Protein AF-I4HA03-F1 (afdb_monomer_lite)

Organism: NCBI:txid1160283

Sequence (50 aa):
MQARLGEVPLDVEQYLNKVSVLSTLQEIVKLAATAHSLAEFKQSLAKINI

Structure (mmCIF, N/CA/C/O backbone):
data_AF-I4HA03-F1
#
_entry.id   AF-I4HA03-F1
#
loop_
_atom_site.group_PDB
_atom_site.id
_atom_site.type_symbol
_atom_site.label_atom_id
_atom_site.label_alt_id
_atom_site.label_comp_id
_atom_site.label_asym_id
_atom_site.label_entity_id
_atom_site.label_seq_id
_atom_site.pdbx_PDB_ins_code
_atom_site.Cartn_x
_atom_site.Cartn_y
_atom_site.Cartn_z
_atom_site.occupancy
_atom_site.B_iso_or_equiv
_atom_site.auth_seq_id
_atom_site.auth_comp_id
_atom_site.auth_asym_id
_atom_site.auth_atom_id
_atom_site.pdbx_PDB_model_num
ATOM 1 N N . MET A 1 1 ? -11.593 -12.429 9.981 1.00 53.16 1 MET A N 1
ATOM 2 C CA . MET A 1 1 ? -12.129 -11.466 10.966 1.00 53.16 1 MET A CA 1
ATO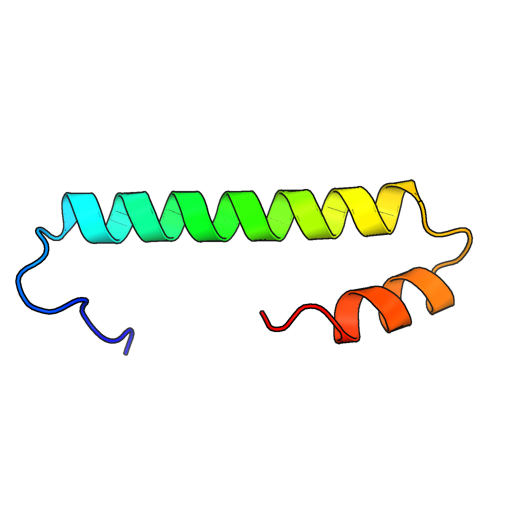M 3 C C . MET A 1 1 ? -11.043 -10.440 11.225 1.00 53.16 1 MET A C 1
ATOM 5 O O . MET A 1 1 ? -9.919 -10.849 11.477 1.00 53.16 1 MET A O 1
ATOM 9 N N . GLN A 1 2 ? -11.335 -9.151 11.073 1.00 64.06 2 GLN A N 1
ATOM 10 C CA . GLN A 1 2 ? -10.366 -8.084 11.333 1.00 64.06 2 GLN A CA 1
ATOM 11 C C . GLN A 1 2 ? -10.246 -7.914 12.856 1.00 64.06 2 GLN A C 1
ATOM 13 O O . GLN A 1 2 ? -11.270 -7.836 13.537 1.00 64.06 2 GLN A O 1
ATOM 18 N N . ALA A 1 3 ? -9.027 -7.958 13.400 1.00 74.44 3 ALA A N 1
ATOM 19 C CA . ALA A 1 3 ? -8.811 -7.790 14.835 1.00 74.44 3 ALA A CA 1
ATOM 20 C C . ALA A 1 3 ? -9.194 -6.358 15.243 1.00 74.44 3 ALA A C 1
ATOM 22 O O . ALA A 1 3 ? -8.747 -5.400 14.616 1.00 74.44 3 ALA A O 1
ATOM 23 N N . ARG A 1 4 ? -10.048 -6.226 16.264 1.00 82.38 4 ARG A N 1
ATOM 24 C CA . ARG A 1 4 ? -10.449 -4.929 16.828 1.00 82.38 4 ARG A CA 1
ATOM 25 C C . ARG A 1 4 ? -9.271 -4.295 17.556 1.00 82.38 4 ARG A C 1
ATOM 27 O O . ARG A 1 4 ? -8.540 -4.997 18.258 1.00 82.38 4 ARG A O 1
ATOM 34 N N . LEU A 1 5 ? -9.145 -2.974 17.474 1.00 78.81 5 LEU A N 1
ATOM 35 C CA . LEU A 1 5 ? -8.163 -2.208 18.252 1.00 78.81 5 LEU A CA 1
ATOM 36 C C . LEU A 1 5 ? -8.637 -1.981 19.704 1.00 78.81 5 LEU A C 1
ATOM 38 O O . LEU A 1 5 ? -8.534 -0.883 20.239 1.00 78.81 5 LEU A O 1
ATOM 42 N N . GLY A 1 6 ? -9.161 -3.023 20.357 1.00 81.06 6 GLY A N 1
ATOM 43 C CA . GLY A 1 6 ? -9.581 -2.976 21.761 1.00 81.06 6 GLY A CA 1
ATOM 44 C C . GLY A 1 6 ? -10.671 -1.935 22.050 1.00 81.06 6 GLY A C 1
ATOM 45 O O . GLY A 1 6 ? -11.762 -2.006 21.490 1.00 81.06 6 GLY A O 1
ATOM 46 N N . GLU A 1 7 ? -10.374 -1.001 22.961 1.00 85.00 7 GLU A N 1
ATOM 47 C CA . GLU A 1 7 ? -11.292 0.036 23.472 1.00 85.00 7 GLU A CA 1
ATOM 48 C C . GLU A 1 7 ? -11.535 1.201 22.498 1.00 85.00 7 GLU A C 1
ATOM 50 O O . GLU A 1 7 ? -12.251 2.148 22.827 1.00 85.00 7 GLU A O 1
ATOM 55 N N . VAL A 1 8 ? -10.950 1.164 21.298 1.00 86.94 8 VAL A N 1
ATOM 56 C CA . VAL A 1 8 ? -11.131 2.236 20.319 1.00 86.94 8 VAL A CA 1
ATOM 57 C C . VAL A 1 8 ? -12.579 2.222 19.794 1.00 86.94 8 VAL A C 1
ATOM 59 O O . VAL A 1 8 ? -13.099 1.172 19.400 1.00 86.94 8 VAL A O 1
ATOM 62 N N . PRO A 1 9 ? -13.265 3.379 19.773 1.00 91.12 9 PRO A N 1
ATOM 63 C CA . PRO A 1 9 ? -14.570 3.501 19.140 1.00 91.12 9 PRO A CA 1
ATOM 64 C C . PRO A 1 9 ? -14.536 3.058 17.672 1.00 91.12 9 PRO A C 1
ATOM 66 O O . PRO A 1 9 ? -13.578 3.315 16.942 1.00 91.12 9 PRO A O 1
ATOM 69 N N . LEU A 1 10 ? -15.593 2.381 17.221 1.00 88.25 10 LEU A N 1
ATOM 70 C CA . LEU A 1 10 ? -15.630 1.767 15.890 1.00 88.25 10 LEU A CA 1
ATOM 71 C C . LEU A 1 10 ? -15.460 2.790 14.755 1.00 88.25 10 LEU A C 1
ATOM 73 O O . LEU A 1 10 ? -14.841 2.485 13.740 1.00 88.25 10 LEU A O 1
ATOM 77 N N . ASP A 1 11 ? -16.002 3.992 14.915 1.00 91.44 11 ASP A N 1
ATOM 78 C CA . ASP A 1 11 ? -15.862 5.100 13.969 1.00 91.44 11 ASP A CA 1
ATOM 79 C C . ASP A 1 11 ? -14.402 5.557 13.837 1.00 91.44 11 ASP A C 1
ATOM 81 O O . ASP A 1 11 ? -13.922 5.793 12.724 1.00 91.44 11 ASP A O 1
ATOM 85 N N . VAL A 1 12 ? -13.670 5.587 14.950 1.00 90.31 12 VAL A N 1
ATOM 86 C CA . VAL A 1 12 ? -12.233 5.869 14.974 1.00 90.31 12 VAL A CA 1
ATOM 87 C C . VAL A 1 12 ? -11.445 4.726 14.329 1.00 90.31 12 VAL A C 1
ATOM 89 O O . VAL A 1 12 ? -10.598 4.993 13.478 1.00 90.31 12 VAL A O 1
ATOM 92 N N . GLU A 1 13 ? -11.747 3.459 14.639 1.00 88.38 13 GLU A N 1
ATOM 93 C CA . GLU A 1 13 ? -11.105 2.304 13.981 1.00 88.38 13 GLU A CA 1
ATOM 94 C C . GLU A 1 13 ? -11.319 2.327 12.459 1.00 88.38 13 GLU A C 1
ATOM 96 O O . GLU A 1 13 ? -10.385 2.125 11.681 1.00 88.38 13 GLU A O 1
ATOM 101 N N . GLN A 1 14 ? -12.540 2.629 12.013 1.00 87.94 14 GLN A N 1
ATOM 102 C CA . GLN A 1 14 ? -12.872 2.747 10.594 1.00 87.94 14 GLN A CA 1
ATOM 103 C C . GLN A 1 14 ? -12.147 3.914 9.925 1.00 87.94 14 GLN A C 1
ATOM 105 O O . GLN A 1 14 ? -11.702 3.784 8.781 1.00 87.94 14 GLN A O 1
ATOM 110 N N . TYR A 1 15 ? -12.028 5.052 10.610 1.00 90.88 15 TYR A N 1
ATOM 111 C CA . TYR A 1 15 ? -11.277 6.192 10.103 1.00 90.88 15 TYR A CA 1
ATOM 112 C C . TYR A 1 15 ? -9.787 5.864 9.969 1.00 90.88 15 TYR A C 1
ATOM 114 O O . TYR A 1 15 ? -9.209 6.085 8.907 1.00 90.88 15 TYR A O 1
ATOM 122 N N . LEU A 1 16 ? -9.179 5.259 10.993 1.00 88.00 16 LEU A N 1
ATOM 123 C CA . LEU A 1 16 ? -7.779 4.828 10.962 1.00 88.00 16 LEU A CA 1
ATOM 124 C C . LEU A 1 16 ? -7.523 3.798 9.857 1.00 88.00 16 LEU A C 1
ATOM 126 O O . LEU A 1 16 ? -6.528 3.906 9.143 1.00 88.00 16 LEU A O 1
ATOM 130 N N . ASN A 1 17 ? -8.449 2.861 9.641 1.00 85.56 17 ASN A N 1
ATOM 131 C CA . ASN A 1 17 ? -8.366 1.918 8.529 1.00 85.56 17 ASN A CA 1
ATOM 132 C C . ASN A 1 17 ? -8.395 2.635 7.166 1.00 85.56 17 ASN A C 1
ATOM 134 O O . ASN A 1 17 ? -7.602 2.315 6.285 1.00 85.56 17 ASN A O 1
ATOM 138 N N . LYS A 1 18 ? -9.256 3.648 6.988 1.00 86.44 18 LYS A N 1
ATOM 139 C CA . LYS A 1 18 ? -9.274 4.470 5.762 1.00 86.44 18 LYS A CA 1
ATOM 140 C C . LYS A 1 18 ? -7.964 5.235 5.570 1.00 86.44 18 LYS A C 1
ATOM 142 O O . LYS A 1 18 ? -7.442 5.250 4.461 1.00 86.44 18 LYS A O 1
ATOM 147 N N . VAL A 1 19 ? -7.428 5.842 6.630 1.00 88.44 19 VAL A N 1
ATOM 148 C CA . VAL A 1 19 ? -6.139 6.551 6.585 1.00 88.44 19 VAL A CA 1
ATOM 149 C C . VAL A 1 19 ? -5.011 5.599 6.188 1.00 88.44 19 VAL A C 1
ATOM 151 O O . VAL A 1 19 ? -4.239 5.932 5.295 1.00 88.44 19 VAL A O 1
ATOM 154 N N . SER A 1 20 ? -4.963 4.403 6.779 1.00 87.44 20 SER A N 1
ATOM 155 C CA . SER A 1 20 ? -3.967 3.377 6.453 1.00 87.44 20 SER A CA 1
ATOM 156 C C . SER A 1 20 ? -4.046 2.938 4.986 1.00 87.44 20 SER A C 1
ATOM 158 O O . SER A 1 20 ? -3.026 2.901 4.299 1.00 87.44 20 SER A O 1
ATOM 160 N N . VAL A 1 21 ? -5.251 2.697 4.459 1.00 89.12 21 VAL A N 1
ATOM 161 C CA . VAL A 1 21 ? -5.445 2.362 3.037 1.00 89.12 21 VAL A CA 1
ATOM 162 C C . VAL A 1 21 ? -4.976 3.500 2.126 1.00 89.12 21 VAL A C 1
ATOM 164 O O . VAL A 1 21 ? -4.306 3.251 1.123 1.00 89.12 21 VAL A O 1
ATOM 167 N N . LEU A 1 22 ? -5.295 4.752 2.468 1.00 91.88 22 LEU A N 1
ATOM 168 C CA . LEU A 1 22 ? -4.868 5.915 1.689 1.00 91.88 22 LEU A CA 1
ATOM 169 C C . LEU A 1 22 ? -3.344 6.096 1.710 1.00 91.88 22 LEU A C 1
ATOM 171 O O . LEU A 1 22 ? -2.767 6.396 0.664 1.00 91.88 22 LEU A O 1
ATOM 175 N N . SER A 1 23 ? -2.681 5.877 2.852 1.00 90.38 23 SER A N 1
ATOM 176 C CA . SER A 1 23 ? -1.217 5.955 2.935 1.00 90.38 23 SER A CA 1
ATOM 177 C C . SER A 1 23 ? -0.543 4.872 2.097 1.00 90.38 23 SER A C 1
ATOM 179 O O . SER A 1 23 ? 0.367 5.180 1.328 1.00 90.38 23 SER A O 1
ATOM 181 N N . THR A 1 24 ? -1.042 3.633 2.158 1.00 92.06 24 THR A N 1
ATOM 182 C CA . THR A 1 24 ? -0.547 2.532 1.322 1.00 92.06 24 THR A CA 1
ATOM 183 C C . THR A 1 24 ? -0.718 2.854 -0.161 1.00 92.06 24 THR A C 1
ATOM 185 O O . THR A 1 24 ? 0.216 2.692 -0.946 1.00 92.06 24 THR A O 1
ATOM 188 N N . LEU A 1 25 ? -1.886 3.368 -0.564 1.00 93.19 25 LEU A N 1
ATOM 189 C CA . LEU A 1 25 ? -2.129 3.754 -1.952 1.00 93.19 25 LEU A CA 1
ATOM 190 C C . LEU A 1 25 ? -1.157 4.849 -2.414 1.00 93.19 25 LEU A C 1
ATOM 192 O O . LEU A 1 25 ? -0.634 4.777 -3.525 1.00 93.19 25 LEU A O 1
ATOM 196 N N . GLN A 1 26 ? -0.882 5.844 -1.568 1.00 93.69 26 GLN A N 1
ATOM 197 C CA . GLN A 1 26 ? 0.056 6.914 -1.895 1.00 93.69 26 GLN A CA 1
ATOM 198 C C . GLN A 1 26 ? 1.482 6.386 -2.119 1.00 93.69 26 GLN A C 1
ATOM 200 O O . GLN A 1 26 ? 2.164 6.847 -3.036 1.00 93.69 26 GLN A O 1
ATOM 205 N N . GLU A 1 27 ? 1.944 5.427 -1.315 1.00 93.38 27 GLU A N 1
ATOM 206 C CA . GLU A 1 27 ? 3.252 4.788 -1.507 1.00 93.38 27 GLU A CA 1
ATOM 207 C C . GLU A 1 27 ? 3.317 3.992 -2.811 1.00 93.38 27 GLU A C 1
ATOM 209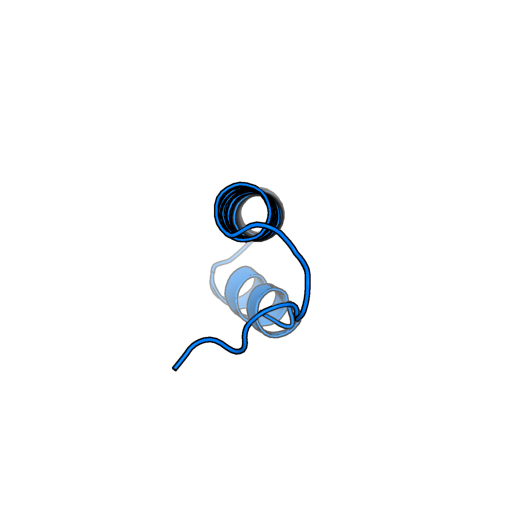 O O . GLU A 1 27 ? 4.269 4.153 -3.576 1.00 93.38 27 GLU A O 1
ATOM 214 N N . ILE A 1 28 ? 2.275 3.216 -3.126 1.00 94.94 28 ILE A N 1
ATOM 215 C CA . ILE A 1 28 ? 2.188 2.473 -4.390 1.00 94.94 28 ILE A CA 1
ATOM 216 C C . ILE A 1 28 ? 2.256 3.432 -5.587 1.00 94.94 28 ILE A C 1
ATOM 218 O O . ILE A 1 28 ? 3.007 3.186 -6.533 1.00 94.94 28 ILE A O 1
ATOM 222 N N . VAL A 1 29 ? 1.519 4.547 -5.542 1.00 95.69 29 VAL A N 1
ATOM 223 C CA . VAL A 1 29 ? 1.531 5.563 -6.607 1.00 95.69 29 VAL A CA 1
ATOM 224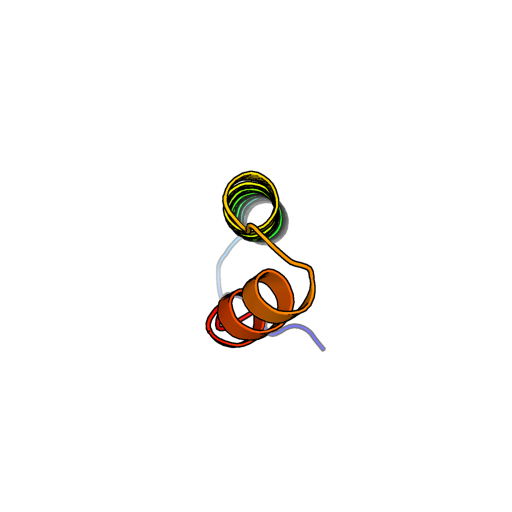 C C . VAL A 1 29 ? 2.913 6.197 -6.757 1.00 95.69 29 VAL A C 1
ATOM 226 O O . VAL A 1 29 ? 3.371 6.380 -7.883 1.00 95.69 29 VAL A O 1
ATOM 229 N N . LYS A 1 30 ? 3.611 6.494 -5.653 1.00 95.62 30 LYS A N 1
ATOM 230 C CA . LYS A 1 30 ? 4.985 7.022 -5.701 1.00 95.62 30 LYS A CA 1
ATOM 231 C C . LYS A 1 30 ? 5.936 6.044 -6.385 1.00 95.62 30 LYS A C 1
ATOM 233 O O . LYS A 1 30 ? 6.661 6.455 -7.283 1.00 95.62 30 LYS A O 1
ATOM 238 N N . LEU A 1 31 ? 5.892 4.763 -6.012 1.00 95.19 31 LEU A N 1
ATOM 239 C CA . LEU A 1 31 ? 6.725 3.737 -6.646 1.00 95.19 31 LEU A CA 1
ATOM 240 C C . LEU A 1 31 ? 6.421 3.597 -8.139 1.00 95.19 31 LEU A C 1
ATOM 242 O O . LEU A 1 31 ? 7.342 3.454 -8.938 1.00 95.19 31 LEU A O 1
ATOM 246 N N . ALA A 1 32 ? 5.144 3.655 -8.524 1.00 95.25 32 ALA A N 1
ATOM 247 C CA . ALA A 1 32 ? 4.742 3.601 -9.926 1.00 95.25 32 ALA A CA 1
ATOM 248 C C . ALA A 1 32 ? 5.236 4.821 -10.716 1.00 95.25 32 ALA A C 1
ATOM 250 O O . ALA A 1 32 ? 5.668 4.675 -11.855 1.00 95.25 32 ALA A O 1
ATOM 251 N N . ALA A 1 33 ? 5.201 6.011 -10.111 1.00 96.38 33 ALA A N 1
ATOM 252 C CA . ALA A 1 33 ? 5.640 7.250 -10.747 1.00 96.38 33 ALA A CA 1
ATOM 253 C C . ALA A 1 33 ? 7.161 7.311 -10.969 1.00 96.38 33 ALA A C 1
ATOM 255 O O . ALA A 1 33 ? 7.608 7.998 -11.885 1.00 96.38 33 ALA A O 1
ATOM 256 N N . THR A 1 34 ? 7.952 6.618 -10.143 1.00 94.81 34 THR A N 1
ATOM 257 C CA . THR A 1 34 ? 9.422 6.621 -10.237 1.00 94.81 34 THR A CA 1
ATOM 258 C C . THR A 1 34 ? 10.006 5.398 -10.936 1.00 94.81 34 THR A C 1
ATOM 260 O O . THR A 1 34 ? 11.175 5.429 -11.299 1.00 94.81 34 THR A O 1
ATOM 263 N N . ALA A 1 35 ? 9.243 4.316 -11.107 1.00 96.69 35 ALA A N 1
ATOM 264 C CA . ALA A 1 35 ? 9.743 3.102 -11.744 1.00 96.69 35 ALA A CA 1
ATOM 265 C C . ALA A 1 35 ? 9.968 3.308 -13.248 1.00 96.69 35 ALA A C 1
ATOM 267 O O . ALA A 1 35 ? 9.084 3.763 -13.974 1.00 96.69 35 ALA A O 1
ATOM 268 N N . HIS A 1 36 ? 11.128 2.888 -13.744 1.00 96.50 36 HIS A N 1
ATOM 269 C CA . HIS A 1 36 ? 11.464 2.951 -15.166 1.00 96.50 36 HIS A CA 1
ATOM 270 C C . HIS A 1 36 ? 10.958 1.729 -15.941 1.00 96.50 36 HIS A C 1
ATOM 272 O O . HIS A 1 36 ? 10.998 1.701 -17.171 1.00 96.50 36 HIS A O 1
ATOM 278 N N . SER A 1 37 ? 10.476 0.701 -15.236 1.00 97.31 37 SER A N 1
ATOM 279 C CA . SER A 1 37 ? 9.882 -0.489 -15.838 1.00 97.31 37 SER A CA 1
ATOM 280 C C . SER A 1 37 ? 8.880 -1.17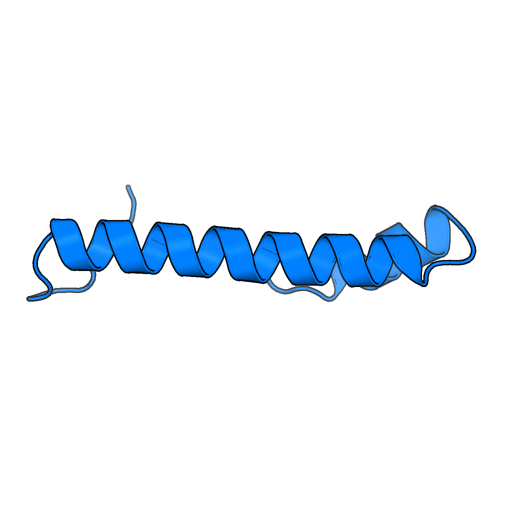8 -14.913 1.00 97.31 37 SER A C 1
ATOM 282 O O . SER A 1 37 ? 8.914 -1.045 -13.689 1.00 97.31 37 SER A O 1
ATOM 284 N N . LEU A 1 38 ? 8.024 -2.015 -15.504 1.00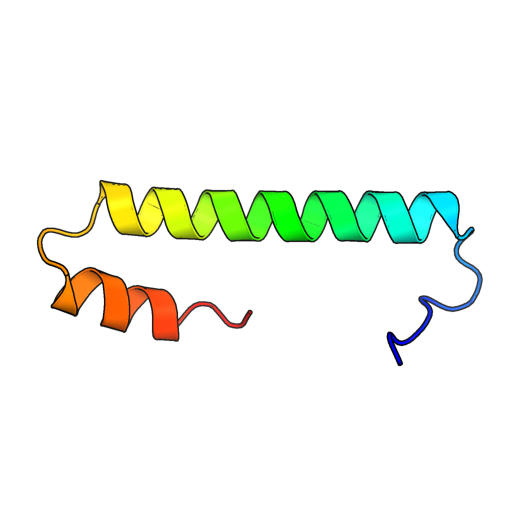 95.00 38 LEU A N 1
ATOM 285 C CA . LEU A 1 38 ? 7.086 -2.846 -14.748 1.00 95.00 38 LEU A CA 1
ATOM 286 C C . LEU A 1 38 ? 7.796 -3.841 -13.812 1.00 95.00 38 LEU A C 1
ATOM 288 O O . LEU A 1 38 ? 7.281 -4.150 -12.740 1.00 95.00 38 LEU A O 1
ATOM 292 N N . ALA A 1 39 ? 8.962 -4.359 -14.209 1.00 97.00 39 ALA A N 1
ATOM 293 C CA . ALA A 1 39 ? 9.735 -5.290 -13.388 1.00 97.00 39 ALA A CA 1
ATOM 294 C C . ALA A 1 39 ? 10.284 -4.603 -12.127 1.00 97.00 39 ALA A C 1
ATOM 296 O O . ALA A 1 39 ? 10.134 -5.129 -11.024 1.00 97.00 39 ALA A O 1
ATOM 297 N N . GLU A 1 40 ? 10.839 -3.401 -12.285 1.00 96.12 40 GLU A N 1
ATOM 298 C CA . GLU A 1 40 ? 11.332 -2.570 -11.183 1.00 96.12 40 GLU A CA 1
ATOM 299 C C . GLU A 1 40 ? 10.205 -2.156 -10.229 1.00 96.12 40 GLU A C 1
ATOM 301 O O . GLU A 1 40 ? 10.356 -2.245 -9.006 1.00 96.12 40 GLU A O 1
ATOM 306 N N . PHE A 1 41 ? 9.043 -1.781 -10.776 1.00 96.25 41 PHE A N 1
ATOM 307 C CA . PHE A 1 41 ? 7.854 -1.498 -9.977 1.00 96.25 41 PHE A CA 1
ATOM 308 C C . PHE A 1 41 ? 7.445 -2.711 -9.133 1.00 96.25 41 PHE A C 1
ATOM 310 O O . PHE A 1 41 ? 7.288 -2.584 -7.922 1.00 96.25 41 PHE A O 1
ATOM 317 N N . LYS A 1 42 ? 7.335 -3.906 -9.735 1.00 94.94 42 LYS A N 1
ATOM 318 C CA . LYS A 1 42 ? 6.969 -5.144 -9.021 1.00 94.94 42 LYS A CA 1
ATOM 319 C C . LYS A 1 42 ? 7.972 -5.506 -7.925 1.00 94.94 42 LYS A C 1
ATOM 321 O O . LYS A 1 42 ? 7.563 -5.907 -6.838 1.00 94.94 42 LYS A O 1
ATOM 326 N N . GLN A 1 43 ? 9.268 -5.345 -8.190 1.00 95.44 43 GLN A N 1
ATOM 327 C CA . GLN A 1 43 ? 10.313 -5.593 -7.197 1.00 95.44 43 GLN A CA 1
ATOM 328 C C . GLN A 1 43 ? 10.232 -4.606 -6.026 1.00 95.44 43 GLN A C 1
ATOM 330 O O . GLN A 1 43 ? 10.441 -4.997 -4.880 1.00 95.44 43 GLN A O 1
ATOM 335 N N . SER A 1 44 ? 9.941 -3.334 -6.302 1.00 93.88 44 SER A N 1
ATOM 336 C CA . SER A 1 44 ? 9.799 -2.303 -5.269 1.00 93.88 44 SER A CA 1
ATOM 337 C C . SER A 1 44 ? 8.510 -2.480 -4.466 1.00 93.88 44 SER A C 1
ATOM 339 O O . SER A 1 44 ? 8.532 -2.353 -3.246 1.00 93.88 44 SER A O 1
ATOM 341 N N . LEU A 1 45 ? 7.415 -2.861 -5.128 1.00 93.50 45 LEU A N 1
ATOM 342 C CA . LEU A 1 45 ? 6.130 -3.160 -4.500 1.00 93.50 45 LEU A CA 1
ATOM 343 C C . LEU A 1 45 ? 6.233 -4.331 -3.515 1.00 93.50 45 LEU A C 1
ATOM 345 O O . LEU A 1 45 ? 5.686 -4.251 -2.424 1.00 93.50 45 LEU A O 1
ATOM 349 N N . ALA A 1 46 ? 6.987 -5.381 -3.857 1.00 93.00 46 ALA A N 1
ATOM 350 C CA . ALA A 1 46 ? 7.207 -6.536 -2.982 1.00 93.00 46 ALA A CA 1
ATOM 351 C C . ALA A 1 46 ? 7.956 -6.203 -1.674 1.00 93.00 46 ALA A C 1
ATOM 353 O O . ALA A 1 46 ? 8.006 -7.037 -0.774 1.00 93.00 46 ALA A O 1
ATOM 354 N N . LYS A 1 47 ? 8.562 -5.011 -1.569 1.00 89.19 47 LYS A N 1
ATOM 355 C CA . LYS A 1 47 ? 9.220 -4.527 -0.346 1.00 89.19 47 LYS A CA 1
ATOM 356 C C . LYS A 1 47 ? 8.276 -3.742 0.562 1.00 89.19 47 LYS A C 1
ATOM 358 O O . LYS A 1 47 ? 8.630 -3.510 1.715 1.00 89.19 47 LYS A O 1
ATOM 363 N N . ILE A 1 48 ? 7.114 -3.312 0.061 1.00 85.81 48 ILE A N 1
ATOM 364 C CA . ILE A 1 48 ? 6.093 -2.714 0.917 1.00 85.81 48 ILE A CA 1
ATOM 365 C C . ILE A 1 48 ? 5.475 -3.864 1.711 1.00 85.81 48 ILE A C 1
ATOM 367 O O . ILE A 1 48 ? 4.946 -4.812 1.134 1.00 85.81 48 ILE A O 1
ATOM 371 N N . ASN A 1 49 ? 5.581 -3.801 3.034 1.00 65.50 49 ASN A N 1
ATOM 372 C CA . ASN A 1 49 ? 4.954 -4.769 3.922 1.00 65.50 49 ASN A CA 1
ATOM 373 C C . ASN A 1 49 ? 3.487 -4.351 4.117 1.00 65.50 49 ASN A C 1
ATOM 375 O O . ASN A 1 49 ? 3.173 -3.634 5.068 1.00 65.50 49 ASN A O 1
ATOM 379 N N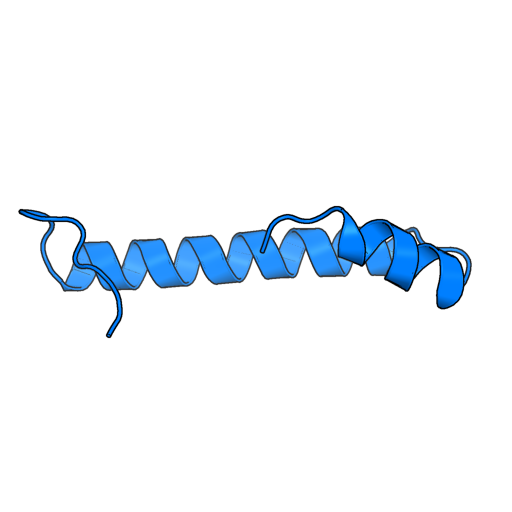 . ILE A 1 50 ? 2.646 -4.704 3.139 1.00 63.97 50 ILE A N 1
ATOM 380 C CA . ILE A 1 50 ? 1.198 -4.435 3.109 1.00 63.97 50 ILE A CA 1
ATOM 381 C C . ILE A 1 50 ? 0.428 -5.554 3.808 1.00 63.97 50 ILE A C 1
ATOM 383 O O . ILE A 1 50 ? 0.790 -6.731 3.584 1.00 63.97 50 ILE A O 1
#

Radius of gyration: 14.75 Å; chains: 1; bounding box: 27×19×39 Å

pLDDT: mean 88.63, std 9.45, range [53.16, 97.31]

Foldseek 3Di:
DDDDPPPDDPVVVVVVVVVVVVVLVVVLVVLVVPDPDPVSSVVVNVPPPD

Secondary structure (DSSP, 8-state):
-PPP-TTS-HHHHHHHHHHHHHHHHHHHHHHHHH-SSHHHHHHHHTTS--